Protein AF-A0A6M1Y0D4-F1 (afdb_monomer_lite)

Secondary structure (DSSP, 8-state):
--------------PPPEEEEEEEEPPPTT--SPPEEEEEEEETTEEEEEEEES-HHHHHHHHHHHHHHHHHHHHT-----------------

Foldseek 3Di:
DDDDPDDDDPDPQPFQKDWPDKAFDDDPPPDDPFTKIWTWIDRPVDIDIDMDTDDPVVVVVVVVVVSVVRRVCVVPPVPDPPPPPDDDDDDDD

Radius of gyration: 18.41 Å; chains: 1; bounding box: 56×41×38 Å

pLDDT: mean 70.94, std 17.55, range [34.5, 91.25]

Sequence (93 aa):
MTEKIEKAAAGRTDHPFKVSSITRAEAPEGAVSATWYRYEIAQGPNAIVGHREGSLQAVTQAVADIVIRLNERRLGKAGRVQLTPGPKKNRGS

Structure (mmCIF, N/CA/C/O backbone):
data_AF-A0A6M1Y0D4-F1
#
_entry.id   AF-A0A6M1Y0D4-F1
#
loop_
_atom_site.group_PDB
_atom_site.id
_atom_site.type_symbol
_atom_site.label_atom_id
_atom_site.label_alt_id
_atom_site.label_comp_id
_atom_site.label_asym_id
_atom_site.label_entity_id
_atom_site.label_seq_id
_atom_site.pdbx_PDB_ins_code
_atom_site.Cartn_x
_atom_site.Cartn_y
_atom_site.Cartn_z
_atom_site.occupancy
_atom_site.B_iso_or_equiv
_atom_site.auth_seq_id
_atom_site.auth_comp_id
_atom_site.auth_asym_id
_atom_site.auth_atom_id
_atom_site.pdbx_PDB_model_num
ATOM 1 N N . MET A 1 1 ? -14.871 -20.909 -12.866 1.00 40.91 1 MET A N 1
ATOM 2 C CA . MET A 1 1 ? -14.006 -21.185 -11.704 1.00 40.91 1 MET A CA 1
ATOM 3 C C . MET A 1 1 ? -12.950 -20.087 -11.630 1.00 40.91 1 MET A C 1
ATOM 5 O O . MET A 1 1 ? -11.831 -20.305 -12.058 1.00 40.91 1 MET A O 1
ATOM 9 N N . THR A 1 2 ? -13.332 -18.903 -11.150 1.00 34.50 2 THR A N 1
ATOM 10 C CA . THR A 1 2 ? -12.421 -17.923 -10.536 1.00 34.50 2 THR A CA 1
ATOM 11 C C . THR A 1 2 ? -13.285 -17.065 -9.626 1.00 34.50 2 THR A C 1
ATOM 13 O O . THR A 1 2 ? -14.405 -16.695 -9.981 1.00 34.50 2 THR A O 1
ATOM 16 N N . GLU A 1 3 ? -12.829 -16.942 -8.392 1.00 36.91 3 GLU A N 1
ATOM 17 C CA . GLU A 1 3 ? -13.660 -16.838 -7.206 1.00 36.91 3 GLU A CA 1
ATOM 18 C C . GLU A 1 3 ? -14.458 -15.546 -7.042 1.00 36.91 3 GLU A C 1
ATOM 20 O O . GLU A 1 3 ? -14.029 -14.433 -7.342 1.00 36.91 3 GLU A O 1
ATOM 25 N N . LYS A 1 4 ? -15.639 -15.769 -6.461 1.00 41.91 4 LYS A N 1
ATOM 26 C CA . LYS A 1 4 ? -16.482 -14.818 -5.752 1.00 41.91 4 LYS A CA 1
ATOM 27 C C . LYS A 1 4 ? -15.637 -13.883 -4.885 1.00 41.91 4 LYS A C 1
ATOM 29 O O . LYS A 1 4 ? -14.976 -14.338 -3.957 1.00 41.91 4 LYS A O 1
ATOM 34 N N . ILE A 1 5 ? -15.778 -12.580 -5.093 1.00 42.25 5 ILE A N 1
ATOM 35 C CA . ILE A 1 5 ? -15.491 -11.592 -4.049 1.00 42.25 5 ILE A CA 1
ATOM 36 C C . ILE A 1 5 ? -16.810 -10.897 -3.716 1.00 42.25 5 ILE A C 1
ATOM 38 O O . ILE A 1 5 ? -17.038 -9.727 -4.007 1.00 42.25 5 ILE A O 1
ATOM 42 N N . GLU A 1 6 ? -17.717 -11.668 -3.115 1.00 50.12 6 GLU A N 1
ATOM 43 C CA . GLU A 1 6 ? -18.724 -11.105 -2.226 1.00 50.12 6 GLU A CA 1
ATOM 44 C C . GLU A 1 6 ? -18.051 -10.852 -0.877 1.00 50.12 6 GLU A C 1
ATOM 46 O O . GLU A 1 6 ? -17.769 -11.791 -0.134 1.00 50.12 6 GLU A O 1
ATOM 51 N N . LYS A 1 7 ? -17.835 -9.584 -0.521 1.00 37.75 7 LYS A N 1
ATOM 52 C CA . LYS A 1 7 ? -18.027 -9.177 0.874 1.00 37.75 7 LYS A CA 1
ATOM 53 C C . LYS A 1 7 ? -18.314 -7.689 0.979 1.00 37.75 7 LYS A C 1
ATOM 55 O O . LYS A 1 7 ? -17.436 -6.855 1.169 1.00 37.75 7 LYS A O 1
ATOM 60 N N . ALA A 1 8 ? -19.604 -7.384 0.901 1.00 48.25 8 ALA A N 1
ATOM 61 C CA . ALA A 1 8 ? -20.159 -6.251 1.609 1.00 48.25 8 ALA A CA 1
ATOM 62 C C . ALA A 1 8 ? -20.019 -6.511 3.120 1.00 48.25 8 ALA A C 1
ATOM 64 O O . ALA A 1 8 ? -20.529 -7.505 3.637 1.00 48.25 8 ALA A O 1
ATOM 65 N N . ALA A 1 9 ? -19.337 -5.617 3.832 1.00 40.94 9 ALA A N 1
ATOM 66 C CA . ALA A 1 9 ? -19.470 -5.482 5.276 1.00 40.94 9 ALA A CA 1
ATOM 67 C C . ALA A 1 9 ? -19.344 -4.004 5.653 1.00 40.94 9 ALA A C 1
ATOM 69 O O . ALA A 1 9 ? -18.262 -3.451 5.853 1.00 40.94 9 ALA A O 1
ATOM 70 N N . ALA A 1 10 ? -20.510 -3.372 5.757 1.00 47.34 10 ALA A N 1
ATOM 71 C CA . ALA A 1 10 ? -20.702 -2.163 6.528 1.00 47.3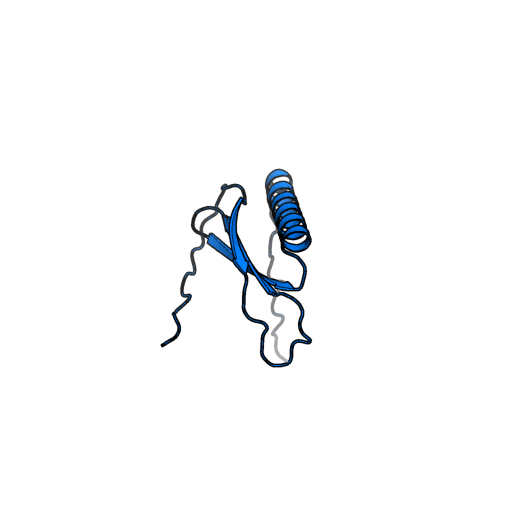4 10 ALA A CA 1
ATOM 72 C C . ALA A 1 10 ? -20.249 -2.420 7.976 1.00 47.34 10 ALA A C 1
ATOM 74 O O . ALA A 1 10 ? -20.887 -3.151 8.726 1.00 47.34 10 ALA A O 1
ATOM 75 N N . GLY A 1 11 ? -19.137 -1.812 8.367 1.00 40.66 11 GLY A N 1
ATOM 76 C CA . GLY A 1 11 ? -18.653 -1.799 9.738 1.00 40.66 11 GLY A CA 1
ATOM 77 C C . GLY A 1 11 ? -17.709 -0.624 9.881 1.00 40.66 11 GLY A C 1
ATOM 78 O O . GLY A 1 11 ? -16.749 -0.508 9.127 1.00 40.66 11 GLY A O 1
ATOM 79 N N . ARG A 1 12 ? -18.007 0.293 10.801 1.00 53.53 12 ARG A N 1
ATOM 80 C CA . ARG A 1 12 ? -17.119 1.404 11.160 1.00 53.53 12 ARG A CA 1
ATOM 81 C C . ARG A 1 12 ? -15.842 0.814 11.750 1.00 53.53 12 ARG A C 1
ATOM 83 O O . ARG A 1 12 ? -15.785 0.537 12.940 1.00 53.53 12 ARG A O 1
ATOM 90 N N . THR A 1 13 ? -14.852 0.543 10.914 1.00 54.78 13 THR A N 1
ATOM 91 C CA . THR A 1 13 ? -13.640 -0.142 11.349 1.00 54.78 13 THR A CA 1
ATOM 92 C C . THR A 1 13 ? -12.600 0.881 11.747 1.00 54.78 13 THR A C 1
ATOM 94 O O . THR A 1 13 ? -11.843 1.384 10.920 1.00 54.78 13 THR A O 1
ATOM 97 N N . ASP A 1 14 ? -12.556 1.162 13.047 1.00 65.69 14 ASP A N 1
ATOM 98 C CA . ASP A 1 14 ? -11.477 1.880 13.729 1.00 65.69 14 ASP A CA 1
ATOM 99 C C . ASP A 1 14 ? -10.174 1.049 13.763 1.00 65.69 14 ASP A C 1
ATOM 101 O O . ASP A 1 14 ? -9.446 0.981 14.745 1.00 65.69 14 ASP A O 1
ATOM 105 N N . HIS A 1 15 ? -9.864 0.348 12.679 1.00 77.50 15 HIS A N 1
ATOM 106 C CA . HIS A 1 15 ? -8.625 -0.399 12.557 1.00 77.50 15 HIS A CA 1
ATOM 107 C C . HIS A 1 15 ? -7.665 0.391 11.675 1.00 77.50 15 HIS A C 1
ATOM 109 O O . HIS A 1 15 ? -8.085 0.918 10.640 1.00 77.50 15 HIS A O 1
ATOM 115 N N . PRO A 1 16 ? -6.385 0.507 12.071 1.00 81.50 16 PRO A N 1
ATOM 116 C CA . PRO A 1 16 ? -5.394 1.136 11.218 1.00 81.50 16 PRO A CA 1
ATOM 117 C C . PRO A 1 16 ? -5.221 0.303 9.956 1.00 81.50 16 PRO A C 1
ATOM 119 O O . PRO A 1 16 ? -5.253 -0.928 10.002 1.00 81.50 16 PRO A O 1
ATOM 122 N N . PHE A 1 17 ? -5.030 0.995 8.840 1.00 85.31 17 PHE A N 1
ATOM 123 C CA . PHE A 1 17 ? -4.653 0.372 7.586 1.00 85.31 17 PHE A CA 1
ATOM 124 C C . PHE A 1 17 ? -3.262 -0.230 7.745 1.00 85.31 17 PHE A C 1
ATOM 126 O O . PHE A 1 17 ? -2.362 0.411 8.298 1.00 85.31 17 PHE A O 1
ATOM 133 N N . LYS A 1 18 ? -3.095 -1.462 7.272 1.00 88.38 18 LYS A N 1
ATOM 134 C CA . LYS A 1 18 ? -1.822 -2.181 7.277 1.00 88.38 18 LYS A CA 1
ATOM 135 C C . LYS A 1 18 ? -1.649 -2.908 5.957 1.00 88.38 18 LYS A C 1
ATOM 137 O O . LYS A 1 18 ? -2.616 -3.415 5.396 1.00 88.38 18 LYS A O 1
ATOM 142 N N . VAL A 1 19 ? -0.413 -2.984 5.479 1.00 89.12 19 VAL A N 1
ATOM 143 C CA . VAL A 1 19 ? -0.086 -3.846 4.342 1.00 89.12 19 VAL A CA 1
ATOM 144 C C . VAL A 1 19 ? -0.223 -5.294 4.801 1.00 89.12 19 VAL A C 1
ATOM 146 O O . VAL A 1 19 ? 0.422 -5.693 5.766 1.00 89.12 19 VAL A O 1
ATOM 149 N N . SER A 1 20 ? -1.104 -6.037 4.139 1.00 88.69 20 SER A N 1
ATOM 150 C CA . SER A 1 20 ? -1.344 -7.462 4.371 1.00 88.69 20 SER A CA 1
ATOM 151 C C . SER A 1 20 ? -0.338 -8.286 3.572 1.00 88.69 20 SER A C 1
ATOM 153 O O . SER A 1 20 ? 0.424 -9.069 4.131 1.00 88.69 20 SER A O 1
ATOM 155 N N . SER A 1 21 ? -0.285 -8.053 2.257 1.00 87.06 21 SER A N 1
ATOM 156 C CA . SER A 1 21 ? 0.610 -8.776 1.357 1.00 87.06 21 SER A CA 1
ATOM 157 C C . SER A 1 21 ? 0.931 -7.963 0.106 1.00 87.06 21 SER A C 1
ATOM 159 O O . SER A 1 21 ? 0.108 -7.178 -0.369 1.00 87.06 21 SER A O 1
ATOM 161 N N . ILE A 1 22 ? 2.131 -8.160 -0.439 1.00 88.00 22 ILE A N 1
ATOM 162 C CA . ILE A 1 22 ? 2.540 -7.661 -1.755 1.00 88.00 22 ILE A CA 1
ATOM 163 C C . ILE A 1 22 ? 3.099 -8.856 -2.516 1.00 88.00 22 ILE A C 1
ATOM 165 O O . ILE A 1 22 ? 4.107 -9.434 -2.123 1.00 88.00 22 ILE A O 1
ATOM 169 N N . THR A 1 23 ? 2.430 -9.241 -3.597 1.00 86.69 23 THR A N 1
ATOM 170 C CA . THR A 1 23 ? 2.796 -10.401 -4.413 1.00 86.69 23 THR A CA 1
ATOM 171 C C . THR A 1 23 ? 3.061 -9.955 -5.842 1.00 86.69 23 THR A C 1
ATOM 173 O O . THR A 1 23 ? 2.374 -9.078 -6.368 1.00 86.69 23 THR A O 1
ATOM 176 N N . ARG A 1 24 ? 4.069 -10.548 -6.485 1.00 84.12 24 ARG A N 1
ATOM 177 C CA . ARG A 1 24 ? 4.308 -10.332 -7.913 1.00 84.12 24 ARG A CA 1
ATOM 178 C C . ARG A 1 24 ? 3.134 -10.913 -8.700 1.00 84.12 24 ARG A C 1
ATOM 180 O O . ARG A 1 24 ? 2.760 -12.060 -8.483 1.00 84.12 24 ARG A O 1
ATOM 187 N N . ALA A 1 25 ? 2.559 -10.110 -9.579 1.00 81.81 25 ALA A N 1
ATOM 188 C CA . ALA A 1 25 ? 1.483 -10.510 -10.466 1.00 81.81 25 ALA A CA 1
ATOM 189 C C . ALA A 1 25 ? 2.016 -10.642 -11.894 1.00 81.81 25 ALA A C 1
ATOM 191 O O . ALA A 1 25 ? 2.993 -9.987 -12.273 1.00 81.81 25 ALA A O 1
ATOM 192 N N . GLU A 1 26 ? 1.368 -11.497 -12.678 1.00 71.94 26 GLU A N 1
ATOM 193 C CA . GLU A 1 26 ? 1.588 -11.523 -14.117 1.00 71.94 26 GLU A CA 1
ATOM 194 C C . GLU A 1 26 ? 1.096 -10.227 -14.753 1.00 71.94 26 GLU A C 1
ATOM 196 O O . GLU A 1 26 ? 0.171 -9.569 -14.265 1.00 71.94 26 GLU A O 1
ATOM 201 N N . ALA A 1 27 ? 1.771 -9.844 -15.830 1.00 68.88 2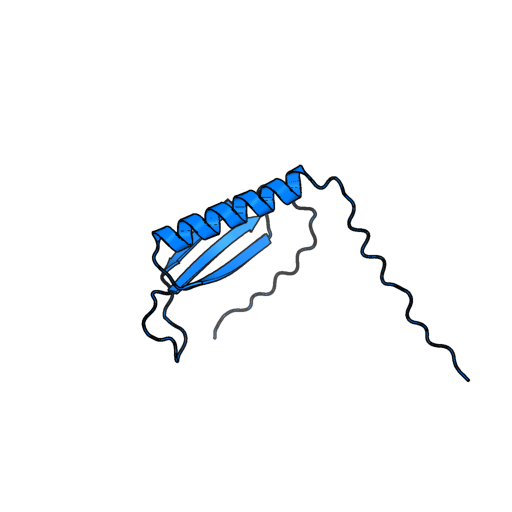7 A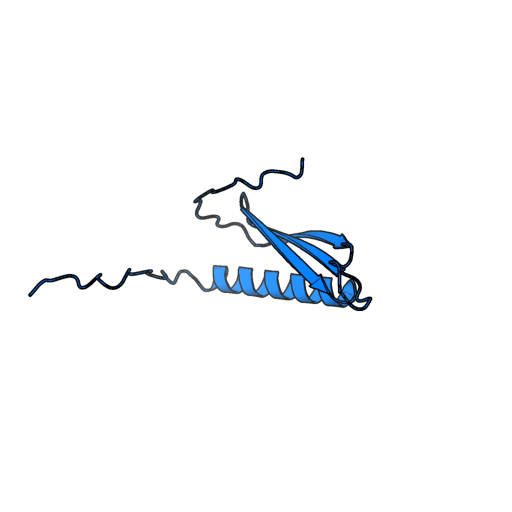LA A N 1
ATOM 202 C CA . ALA A 1 27 ? 1.389 -8.676 -16.588 1.00 68.88 27 ALA A CA 1
ATOM 203 C C . ALA A 1 27 ? 0.057 -8.967 -17.302 1.00 68.88 27 ALA A C 1
ATOM 205 O O . ALA A 1 27 ? -0.057 -10.017 -17.936 1.00 68.88 27 ALA A O 1
ATOM 206 N N . PRO A 1 28 ? -0.957 -8.087 -17.203 1.00 68.25 28 PRO A N 1
ATOM 207 C CA . PRO A 1 28 ? -2.170 -8.241 -17.990 1.00 68.25 28 PRO A CA 1
ATOM 208 C C . PRO A 1 28 ? -1.828 -8.225 -19.486 1.00 68.25 28 PRO A C 1
ATOM 210 O O . PRO A 1 28 ? -0.873 -7.569 -19.915 1.00 68.25 28 PRO A O 1
ATOM 213 N N . GLU A 1 29 ? -2.601 -8.968 -20.272 1.00 62.31 29 GLU A N 1
ATOM 214 C CA . GLU A 1 29 ? -2.363 -9.154 -21.703 1.00 62.31 29 GLU A CA 1
ATOM 215 C C . GLU A 1 29 ? -2.298 -7.790 -22.421 1.00 62.31 29 GLU A C 1
ATOM 217 O O . GLU A 1 29 ? -3.212 -6.972 -22.314 1.00 62.31 29 GLU A O 1
ATOM 222 N N . GLY A 1 30 ? -1.172 -7.510 -23.090 1.00 67.06 30 GLY A N 1
ATOM 223 C CA . GLY A 1 30 ? -0.889 -6.217 -23.733 1.00 67.06 30 GLY A CA 1
ATOM 224 C C . GLY A 1 30 ? 0.035 -5.272 -22.952 1.00 67.06 30 GLY A C 1
ATOM 225 O O . GLY A 1 30 ? 0.390 -4.211 -23.465 1.00 67.06 30 GLY A O 1
ATOM 226 N N . ALA A 1 31 ? 0.473 -5.633 -21.743 1.00 63.47 31 ALA A N 1
ATOM 227 C CA . ALA A 1 31 ? 1.434 -4.830 -20.992 1.00 63.47 31 ALA A CA 1
ATOM 228 C C . ALA A 1 31 ? 2.879 -5.044 -21.482 1.00 63.47 31 ALA A C 1
ATOM 230 O O . ALA A 1 31 ? 3.391 -6.162 -21.560 1.00 63.47 31 ALA A O 1
ATOM 231 N N . VAL A 1 32 ? 3.560 -3.933 -21.767 1.00 61.62 32 VAL A N 1
ATOM 232 C CA . VAL A 1 32 ? 4.938 -3.884 -22.268 1.00 61.62 32 VAL A CA 1
ATOM 233 C C . VAL A 1 32 ? 5.912 -4.156 -21.114 1.00 61.62 32 VAL A C 1
ATOM 235 O O . VAL A 1 32 ? 6.504 -3.249 -20.548 1.00 61.62 32 VAL A O 1
ATOM 238 N N . SER A 1 33 ? 6.044 -5.422 -20.718 1.00 59.28 33 SER A N 1
ATOM 239 C CA . SER A 1 33 ? 7.153 -5.962 -19.912 1.00 59.28 33 SER A CA 1
ATOM 240 C C . SER A 1 33 ? 7.445 -5.320 -18.538 1.00 59.28 33 SER A C 1
ATOM 242 O O . SER A 1 33 ? 8.487 -5.608 -17.940 1.00 59.28 33 SER A O 1
ATOM 244 N N . ALA A 1 34 ? 6.562 -4.482 -17.992 1.00 67.06 34 ALA A N 1
ATOM 245 C CA . ALA A 1 34 ? 6.719 -3.978 -16.633 1.00 67.06 34 ALA A CA 1
ATOM 246 C C . ALA A 1 34 ? 6.408 -5.097 -15.629 1.00 67.06 34 ALA A C 1
ATOM 248 O O . ALA A 1 34 ? 5.498 -5.897 -15.836 1.00 67.06 34 ALA A O 1
ATOM 249 N N . THR A 1 35 ? 7.166 -5.186 -14.533 1.00 80.00 35 THR A N 1
ATOM 250 C CA . THR A 1 35 ? 6.830 -6.149 -13.480 1.00 80.00 35 THR A CA 1
ATOM 251 C C . THR A 1 35 ? 5.599 -5.649 -12.737 1.00 80.00 35 THR A C 1
ATOM 253 O O . THR A 1 35 ? 5.589 -4.536 -12.213 1.00 80.00 35 THR A O 1
ATOM 256 N N . TRP A 1 36 ? 4.551 -6.464 -12.701 1.00 86.19 36 TRP A N 1
ATOM 257 C CA . TRP A 1 36 ? 3.331 -6.135 -11.983 1.00 86.19 36 TRP A CA 1
ATOM 258 C C . TRP A 1 36 ? 3.396 -6.679 -10.569 1.00 86.19 36 TRP A C 1
ATOM 260 O O . TRP A 1 36 ? 3.919 -7.762 -10.304 1.00 86.19 36 TRP A O 1
ATOM 270 N N . TYR A 1 37 ? 2.841 -5.912 -9.645 1.00 87.69 37 TYR A N 1
ATOM 271 C CA . TYR A 1 37 ? 2.678 -6.319 -8.266 1.00 87.69 37 TYR A CA 1
ATOM 272 C C . TYR A 1 37 ? 1.248 -6.040 -7.836 1.00 87.69 37 TYR A C 1
ATOM 274 O O . TYR A 1 37 ? 0.711 -4.944 -8.017 1.00 87.69 37 TYR A O 1
ATOM 282 N N . ARG A 1 38 ? 0.636 -7.056 -7.245 1.00 88.50 38 ARG A N 1
ATOM 283 C CA . ARG A 1 38 ? -0.633 -6.950 -6.548 1.00 88.50 38 ARG A CA 1
ATOM 284 C C . ARG A 1 38 ? -0.344 -6.710 -5.076 1.00 88.50 38 ARG A C 1
ATOM 286 O O . ARG A 1 38 ? 0.452 -7.427 -4.475 1.00 88.50 38 ARG A O 1
ATOM 293 N N . TY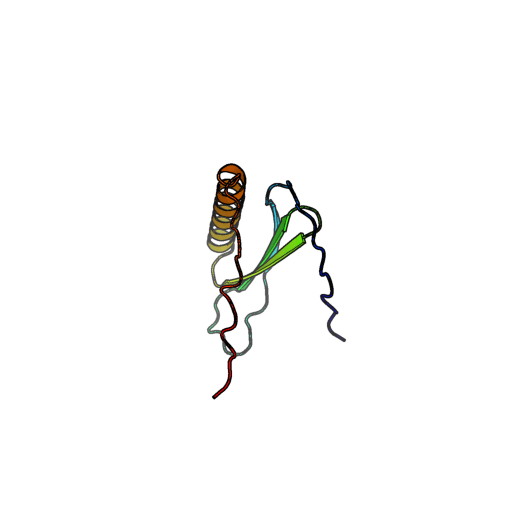R A 1 39 ? -0.997 -5.718 -4.496 1.00 90.31 39 TYR A N 1
ATOM 294 C CA . TYR A 1 39 ? -0.903 -5.424 -3.075 1.00 90.31 39 TYR A CA 1
ATOM 295 C C . TYR A 1 39 ? -2.274 -5.487 -2.417 1.00 90.31 39 TYR A C 1
ATOM 297 O O . TYR A 1 39 ? -3.300 -5.183 -3.028 1.00 90.31 39 TYR A O 1
ATOM 305 N N . GLU A 1 40 ? -2.267 -5.873 -1.150 1.00 89.94 40 GLU A N 1
ATOM 306 C CA . GLU A 1 40 ? -3.441 -5.947 -0.300 1.00 89.94 40 GLU A CA 1
ATOM 307 C C . GLU A 1 40 ? -3.203 -5.130 0.967 1.00 89.94 40 GLU A C 1
ATOM 309 O O . GLU A 1 40 ? -2.216 -5.321 1.680 1.00 89.94 40 GLU A O 1
ATOM 314 N N . ILE A 1 41 ? -4.116 -4.205 1.243 1.00 89.25 41 ILE A N 1
ATOM 315 C CA . ILE A 1 41 ? -4.130 -3.382 2.447 1.00 89.25 41 ILE A CA 1
ATOM 316 C C . ILE A 1 41 ? -5.335 -3.810 3.274 1.00 89.25 41 ILE A C 1
ATOM 318 O O . ILE A 1 41 ? -6.477 -3.598 2.871 1.00 89.25 41 ILE A O 1
ATOM 322 N N . ALA A 1 42 ? -5.089 -4.386 4.444 1.00 88.12 42 ALA A N 1
ATOM 323 C CA . ALA A 1 42 ? -6.137 -4.780 5.370 1.00 88.12 42 ALA A CA 1
ATOM 324 C C . ALA A 1 42 ? -6.523 -3.615 6.294 1.00 88.12 42 ALA A C 1
ATOM 326 O O . ALA A 1 42 ? -5.676 -2.860 6.779 1.00 88.12 42 ALA A O 1
ATOM 327 N N . GLN A 1 43 ? -7.820 -3.506 6.568 1.00 83.31 43 GLN A N 1
ATOM 328 C CA . GLN A 1 43 ? -8.433 -2.597 7.529 1.00 83.31 43 GLN A CA 1
ATOM 329 C C . GLN A 1 43 ? -9.512 -3.364 8.309 1.00 83.31 43 GLN A C 1
ATOM 331 O O . GLN A 1 43 ? -10.706 -3.306 8.004 1.00 83.31 43 GLN A O 1
ATOM 336 N N . GLY A 1 44 ? -9.088 -4.103 9.335 1.00 81.88 44 GLY A N 1
ATOM 337 C CA . GLY A 1 44 ? -9.980 -4.977 10.098 1.00 81.88 44 GLY A CA 1
ATOM 338 C C . GLY A 1 44 ? -10.617 -6.050 9.194 1.00 81.88 44 GLY A C 1
ATOM 339 O O . GLY A 1 44 ? -9.874 -6.822 8.598 1.00 81.88 44 GLY A O 1
ATOM 340 N N . PRO A 1 45 ? -11.956 -6.115 9.065 1.00 79.94 45 PRO A N 1
ATOM 341 C CA . PRO A 1 45 ? -12.666 -7.062 8.204 1.00 79.94 45 PRO A CA 1
ATOM 342 C C . PRO A 1 45 ? -12.664 -6.682 6.715 1.00 79.94 45 PRO A C 1
ATOM 344 O O . PRO A 1 45 ? -13.131 -7.474 5.899 1.00 79.94 45 PRO A O 1
ATOM 347 N N . ASN A 1 46 ? -12.203 -5.477 6.364 1.00 80.12 46 ASN A N 1
ATOM 348 C CA . ASN A 1 46 ? -12.152 -4.998 4.987 1.00 80.12 46 ASN A CA 1
ATOM 349 C C . ASN A 1 46 ? -10.728 -5.106 4.440 1.00 80.12 46 ASN A C 1
ATOM 351 O O . ASN A 1 46 ? -9.762 -4.877 5.166 1.00 80.12 46 ASN A O 1
ATOM 355 N N . ALA A 1 47 ? -10.599 -5.398 3.148 1.00 82.56 47 ALA A N 1
ATOM 356 C CA . ALA A 1 47 ? -9.322 -5.418 2.449 1.00 82.56 47 ALA A CA 1
ATOM 357 C C . ALA A 1 47 ? -9.424 -4.615 1.148 1.00 82.56 47 ALA A C 1
ATOM 359 O O . ALA A 1 47 ? -10.388 -4.744 0.395 1.00 82.56 47 ALA A O 1
ATOM 360 N N . ILE A 1 48 ? -8.427 -3.772 0.897 1.00 85.94 48 ILE A N 1
ATOM 361 C CA . ILE A 1 48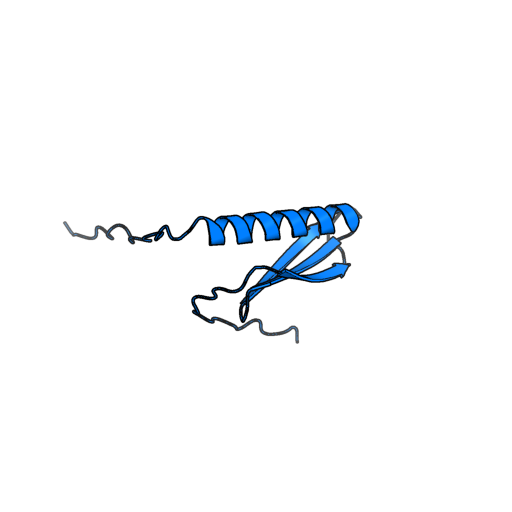 ? -8.262 -3.020 -0.343 1.00 85.94 48 ILE A CA 1
ATOM 362 C C . ILE A 1 48 ? -7.213 -3.748 -1.170 1.00 85.94 48 ILE A C 1
ATOM 364 O O . ILE A 1 48 ? -6.063 -3.864 -0.751 1.00 85.94 48 ILE A O 1
ATOM 368 N N . VAL A 1 49 ? -7.605 -4.206 -2.353 1.00 87.94 49 VAL A N 1
ATOM 369 C CA . VAL A 1 49 ? -6.710 -4.870 -3.300 1.00 87.94 49 VAL A CA 1
ATOM 370 C C . VAL A 1 49 ? -6.423 -3.924 -4.458 1.00 87.94 49 VAL A C 1
ATOM 372 O O . VAL A 1 49 ? -7.346 -3.370 -5.052 1.00 87.94 49 VAL A O 1
ATOM 375 N N . GLY A 1 50 ? -5.146 -3.754 -4.791 1.00 84.50 50 GLY A N 1
ATOM 376 C CA . GLY A 1 50 ? -4.704 -2.941 -5.918 1.00 84.50 50 GLY A CA 1
ATOM 377 C C . GLY A 1 50 ? -3.610 -3.627 -6.727 1.00 84.50 50 GLY A C 1
ATOM 378 O O . GLY A 1 50 ? -2.918 -4.518 -6.239 1.00 84.50 50 GLY A O 1
ATOM 379 N N . HIS A 1 51 ? -3.455 -3.196 -7.974 1.00 85.44 51 HIS A N 1
ATOM 380 C CA . HIS A 1 51 ? -2.399 -3.652 -8.874 1.00 85.44 51 HIS A CA 1
ATOM 381 C C . HIS A 1 51 ? -1.581 -2.444 -9.307 1.00 85.44 51 HIS A C 1
ATOM 383 O O . HIS A 1 51 ? -2.138 -1.372 -9.553 1.00 85.44 51 HIS A O 1
ATOM 389 N N . ARG A 1 52 ? -0.260 -2.596 -9.357 1.00 84.06 52 ARG A N 1
ATOM 390 C CA . ARG A 1 52 ? 0.646 -1.535 -9.786 1.00 84.06 52 ARG A CA 1
ATOM 391 C C . ARG A 1 52 ? 1.846 -2.120 -10.508 1.00 84.06 52 ARG A C 1
ATOM 393 O O . ARG A 1 52 ? 2.451 -3.081 -10.037 1.00 84.06 52 ARG A O 1
ATOM 400 N N . GLU A 1 53 ? 2.189 -1.508 -11.629 1.00 86.38 53 GLU A N 1
ATOM 401 C CA . GLU A 1 53 ? 3.427 -1.787 -12.342 1.00 86.38 53 GLU A CA 1
ATOM 402 C C . GLU A 1 53 ? 4.617 -1.061 -11.698 1.00 86.38 53 GLU A C 1
ATOM 404 O O . GLU A 1 53 ? 4.485 0.042 -11.155 1.00 86.38 53 GLU A O 1
ATOM 409 N N . GLY A 1 54 ? 5.788 -1.689 -11.746 1.00 84.44 54 GLY A N 1
ATOM 410 C CA . GLY A 1 54 ? 7.046 -1.104 -11.295 1.00 84.44 54 GLY A CA 1
ATOM 411 C C . GLY A 1 54 ? 7.960 -2.128 -10.635 1.00 84.44 54 GLY A C 1
ATOM 412 O O . GLY A 1 54 ? 7.762 -3.332 -10.737 1.00 84.44 54 GLY A O 1
ATOM 413 N N . SER A 1 55 ? 8.978 -1.646 -9.932 1.00 85.56 55 SER A N 1
ATOM 414 C CA . SER A 1 55 ? 9.871 -2.494 -9.134 1.00 85.56 55 SER A CA 1
ATOM 415 C C . SER A 1 55 ? 9.269 -2.774 -7.755 1.00 85.56 55 SER A C 1
ATOM 417 O O . SER A 1 55 ? 8.581 -1.913 -7.205 1.00 85.56 55 SER A O 1
ATOM 419 N N . LEU A 1 56 ? 9.597 -3.916 -7.135 1.00 84.25 56 LEU A N 1
ATOM 420 C CA . LEU A 1 56 ? 9.123 -4.267 -5.783 1.00 84.25 56 LEU A CA 1
ATOM 421 C C . LEU A 1 56 ? 9.338 -3.134 -4.767 1.00 84.25 56 LEU A C 1
ATOM 423 O O . LEU A 1 56 ? 8.456 -2.862 -3.958 1.00 84.25 56 LEU A O 1
ATOM 427 N N . GLN A 1 57 ? 10.485 -2.450 -4.829 1.00 86.94 57 GLN A N 1
ATOM 428 C CA . GLN A 1 57 ? 10.807 -1.334 -3.938 1.00 86.94 57 GLN A CA 1
ATOM 429 C C . GLN A 1 57 ? 9.879 -0.132 -4.168 1.00 86.94 57 GLN A C 1
ATOM 431 O O . GLN A 1 57 ? 9.305 0.390 -3.215 1.00 86.94 57 GLN A O 1
ATOM 436 N N . ALA A 1 58 ? 9.666 0.254 -5.430 1.00 87.81 58 ALA A N 1
ATOM 437 C CA . ALA A 1 58 ? 8.775 1.354 -5.792 1.00 87.81 58 ALA A CA 1
ATOM 438 C C . ALA A 1 58 ? 7.321 1.053 -5.402 1.00 87.81 58 ALA A C 1
ATOM 440 O O . ALA A 1 58 ? 6.625 1.920 -4.874 1.00 87.81 58 ALA A O 1
ATOM 441 N N . VAL A 1 59 ? 6.871 -0.189 -5.611 1.00 87.69 59 VAL A N 1
ATOM 442 C CA . VAL A 1 59 ? 5.527 -0.621 -5.214 1.00 87.69 59 VAL A CA 1
ATOM 443 C C . VAL A 1 59 ? 5.398 -0.644 -3.697 1.00 87.69 59 VAL A C 1
ATOM 445 O O . VAL A 1 59 ? 4.453 -0.067 -3.174 1.00 87.69 59 VAL A O 1
ATOM 448 N N . THR A 1 60 ? 6.357 -1.224 -2.977 1.00 89.50 60 THR A N 1
ATOM 449 C CA . THR A 1 60 ? 6.351 -1.243 -1.505 1.00 89.50 60 THR A CA 1
ATOM 450 C C . THR A 1 60 ? 6.281 0.168 -0.931 1.00 89.50 60 THR A C 1
ATOM 452 O O . THR A 1 60 ? 5.457 0.435 -0.059 1.00 89.50 60 THR A O 1
ATOM 455 N N . GLN A 1 61 ? 7.083 1.094 -1.457 1.00 91.25 61 GLN A N 1
ATOM 456 C CA . GLN A 1 61 ? 7.099 2.476 -0.988 1.00 91.25 61 GLN A CA 1
ATOM 457 C C . GLN A 1 61 ? 5.797 3.212 -1.310 1.00 91.25 61 GLN A C 1
ATOM 459 O O . GLN A 1 61 ? 5.253 3.908 -0.455 1.00 91.25 61 GLN A O 1
ATOM 464 N N . ALA A 1 62 ? 5.244 3.004 -2.505 1.00 88.19 62 ALA A N 1
ATOM 465 C CA . ALA A 1 62 ? 3.948 3.556 -2.866 1.00 88.19 62 ALA A CA 1
ATOM 466 C C . ALA A 1 62 ? 2.811 3.016 -1.986 1.00 88.19 62 ALA A C 1
ATOM 468 O O . ALA A 1 62 ? 1.935 3.774 -1.580 1.00 88.19 62 ALA A O 1
ATOM 469 N N . VAL A 1 63 ? 2.812 1.716 -1.688 1.00 88.44 63 VAL A N 1
ATOM 470 C CA . VAL A 1 63 ? 1.805 1.077 -0.832 1.00 88.44 63 VAL A CA 1
ATOM 471 C C . VAL A 1 63 ? 1.938 1.567 0.611 1.00 88.44 63 VAL A C 1
ATOM 473 O O . VAL A 1 63 ? 0.925 1.864 1.242 1.00 88.44 63 VAL A O 1
ATOM 476 N N . ALA A 1 64 ? 3.163 1.727 1.117 1.00 90.19 64 ALA A N 1
ATOM 477 C CA . ALA A 1 64 ? 3.413 2.311 2.432 1.00 90.19 64 ALA A CA 1
ATOM 478 C C . ALA A 1 64 ? 2.874 3.748 2.526 1.00 90.19 64 ALA A C 1
ATOM 480 O O . ALA A 1 64 ? 2.157 4.071 3.470 1.00 90.19 64 ALA A O 1
ATOM 481 N N . ASP A 1 65 ? 3.135 4.582 1.519 1.00 90.81 65 ASP A N 1
ATOM 482 C CA . ASP A 1 65 ? 2.615 5.950 1.441 1.00 90.81 65 ASP A CA 1
ATOM 483 C C . ASP A 1 65 ? 1.076 5.993 1.371 1.00 90.81 65 ASP A C 1
ATOM 485 O O . ASP A 1 65 ? 0.434 6.799 2.047 1.00 90.81 65 ASP A O 1
ATOM 489 N N . ILE A 1 66 ? 0.453 5.074 0.622 1.00 87.62 66 ILE A N 1
ATOM 490 C CA . ILE A 1 66 ? -1.009 4.919 0.606 1.00 87.62 66 ILE A CA 1
ATOM 491 C C . ILE A 1 66 ? -1.525 4.591 2.012 1.00 87.62 66 ILE A C 1
ATOM 493 O O . ILE A 1 66 ? -2.476 5.221 2.471 1.00 87.62 66 ILE A O 1
ATOM 497 N N . VAL A 1 67 ? -0.902 3.639 2.712 1.00 88.00 67 VAL A N 1
ATOM 498 C CA . VAL A 1 67 ? -1.283 3.263 4.082 1.00 88.00 67 VAL A CA 1
ATOM 499 C C . VAL A 1 67 ? -1.134 4.434 5.051 1.00 88.00 67 VAL A C 1
ATOM 501 O O . VAL A 1 67 ? -2.033 4.656 5.863 1.00 88.00 67 VAL A O 1
ATOM 504 N N . ILE A 1 68 ? -0.047 5.204 4.952 1.00 88.00 68 ILE A N 1
ATOM 505 C CA . ILE A 1 68 ? 0.166 6.415 5.755 1.00 88.00 68 ILE A CA 1
ATOM 506 C C . ILE A 1 68 ? -0.974 7.399 5.499 1.00 88.00 68 ILE A C 1
ATOM 508 O O . ILE A 1 68 ? -1.702 7.723 6.433 1.00 88.00 68 ILE A O 1
ATOM 512 N N . ARG A 1 69 ? -1.239 7.762 4.238 1.00 85.12 69 ARG A N 1
ATOM 513 C CA . ARG A 1 69 ? -2.311 8.708 3.887 1.00 85.12 69 ARG A CA 1
ATOM 514 C C . ARG A 1 69 ? -3.701 8.224 4.295 1.00 85.12 69 ARG A C 1
ATOM 516 O O . ARG A 1 69 ? -4.551 9.029 4.678 1.00 85.12 69 ARG A O 1
ATOM 523 N N . LEU A 1 70 ? -3.969 6.919 4.215 1.00 83.06 70 LEU A N 1
ATOM 524 C CA . LEU A 1 70 ? -5.226 6.326 4.681 1.00 83.06 70 LEU A CA 1
ATOM 525 C C . LEU A 1 70 ? -5.367 6.432 6.206 1.00 83.06 70 LEU A C 1
ATOM 527 O O . LEU A 1 70 ? -6.437 6.796 6.700 1.00 83.06 70 LEU A O 1
ATOM 531 N N . ASN A 1 71 ? -4.290 6.173 6.949 1.00 84.75 71 ASN A N 1
ATOM 532 C CA . ASN A 1 71 ? -4.263 6.325 8.402 1.00 84.75 71 ASN A CA 1
ATOM 533 C C . ASN A 1 71 ? -4.326 7.796 8.842 1.00 84.75 71 ASN A C 1
ATOM 535 O O . ASN A 1 71 ? -5.074 8.104 9.764 1.00 84.75 71 ASN A O 1
ATOM 539 N N . GLU A 1 72 ? -3.637 8.716 8.166 1.00 83.44 72 GLU A N 1
ATOM 540 C CA . GLU A 1 72 ? -3.724 10.163 8.412 1.00 83.44 72 GLU A CA 1
ATOM 541 C C . GLU A 1 72 ? -5.143 10.683 8.181 1.00 83.44 72 GLU A C 1
ATOM 543 O O . GLU A 1 72 ? -5.690 11.405 9.013 1.00 83.44 72 GLU A O 1
ATOM 548 N N . ARG A 1 73 ? -5.797 10.257 7.089 1.00 75.81 73 ARG A N 1
ATOM 549 C CA . ARG A 1 73 ? -7.213 10.568 6.843 1.00 75.81 73 ARG A CA 1
ATOM 550 C C . ARG A 1 73 ? -8.117 10.037 7.948 1.00 75.81 73 ARG A C 1
ATOM 552 O O . ARG A 1 73 ? -9.130 10.672 8.212 1.00 75.81 73 ARG A O 1
ATOM 559 N N . ARG A 1 74 ? -7.793 8.896 8.564 1.00 71.56 74 ARG A N 1
ATOM 560 C CA . ARG A 1 74 ? -8.534 8.363 9.717 1.00 71.56 74 ARG A CA 1
ATOM 561 C C . ARG A 1 74 ? -8.283 9.205 10.972 1.00 71.56 74 ARG A C 1
ATOM 563 O O . ARG A 1 74 ? -9.250 9.624 11.596 1.00 71.56 74 ARG A O 1
ATOM 570 N N . LEU A 1 75 ? -7.023 9.494 11.300 1.00 68.12 75 LEU A N 1
ATOM 571 C CA . LEU A 1 75 ? -6.625 10.320 12.451 1.00 68.12 75 LEU A CA 1
ATOM 572 C C . LEU A 1 75 ? -7.205 11.742 12.375 1.00 68.12 75 LEU A C 1
ATOM 574 O O . LEU A 1 75 ? -7.645 12.281 13.384 1.00 68.12 75 LEU A O 1
ATOM 578 N N . GLY A 1 76 ? -7.267 12.324 11.175 1.00 62.72 76 GLY A N 1
ATOM 579 C CA . GLY A 1 76 ? -7.823 13.656 10.930 1.00 62.72 76 GLY A CA 1
ATOM 580 C C . GLY A 1 76 ? -9.344 13.709 10.731 1.00 62.72 76 GLY A C 1
ATOM 581 O O . GLY A 1 76 ? -9.896 14.804 10.635 1.00 62.72 76 GLY A O 1
ATOM 582 N N . LYS A 1 77 ? -10.056 12.571 10.654 1.00 55.75 77 LYS A N 1
ATOM 583 C CA . LYS A 1 77 ? -11.513 12.536 10.419 1.00 55.75 77 LYS A CA 1
ATOM 584 C C . LYS A 1 77 ? -12.300 11.990 11.611 1.00 55.75 77 LYS A C 1
ATOM 586 O O . LYS A 1 77 ? -12.941 10.949 1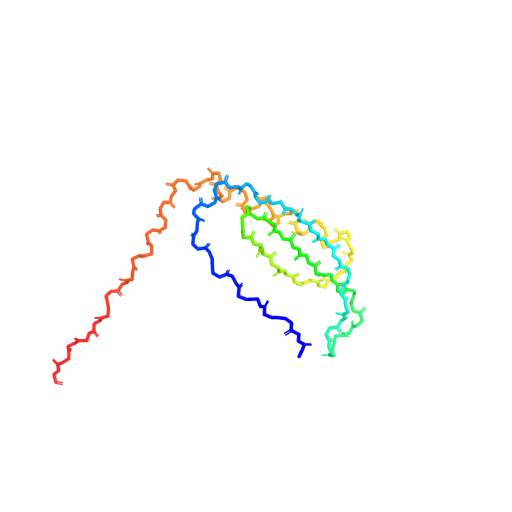1.535 1.00 55.75 77 LYS A O 1
ATOM 591 N N . ALA A 1 78 ? -12.435 12.852 12.615 1.00 50.19 78 ALA A N 1
ATOM 592 C CA . ALA A 1 78 ? -13.731 13.121 13.249 1.00 50.19 78 ALA A CA 1
ATOM 593 C C . ALA A 1 78 ? -14.619 14.057 12.381 1.00 50.19 78 ALA A C 1
ATOM 595 O O . ALA A 1 78 ? -15.594 14.635 12.850 1.00 50.19 78 ALA A O 1
ATOM 596 N N . GLY A 1 79 ? -14.291 14.241 11.098 1.00 50.16 79 GLY A N 1
ATOM 597 C CA . GLY A 1 79 ? -15.054 15.037 10.145 1.00 50.16 79 GLY A CA 1
ATOM 598 C C . GLY A 1 79 ? -16.047 14.167 9.387 1.00 50.16 79 GLY A C 1
ATOM 599 O O . GLY A 1 79 ? -15.711 13.586 8.355 1.00 50.16 79 GLY A O 1
ATOM 600 N N . ARG A 1 80 ? -17.268 14.086 9.914 1.00 49.12 80 ARG A N 1
ATOM 601 C CA . ARG A 1 80 ? -18.494 13.643 9.237 1.00 49.12 80 ARG A CA 1
ATOM 602 C C . ARG A 1 80 ? -18.502 14.119 7.776 1.00 49.12 80 ARG A C 1
ATOM 604 O O . ARG A 1 80 ? -18.868 15.256 7.500 1.00 49.12 80 ARG A O 1
ATOM 611 N N . VAL A 1 81 ? -18.157 13.249 6.822 1.00 53.16 81 VAL A N 1
ATOM 612 C CA . VAL A 1 81 ? -18.613 13.433 5.438 1.00 53.16 81 VAL A CA 1
ATOM 613 C C . VAL A 1 81 ? -20.091 13.088 5.437 1.00 53.16 81 VAL A C 1
ATOM 615 O O . VAL A 1 81 ? -20.493 11.939 5.281 1.00 53.16 81 VAL A O 1
ATOM 618 N N . GLN A 1 82 ? -20.910 14.100 5.707 1.00 52.00 82 GLN A N 1
ATOM 619 C CA . GLN A 1 82 ? -22.324 14.037 5.411 1.00 52.00 82 GLN A CA 1
ATOM 620 C C . GLN A 1 82 ? -22.445 13.928 3.890 1.00 52.00 82 GLN A C 1
ATOM 622 O O . GLN A 1 82 ? -22.454 14.932 3.182 1.00 52.00 82 GLN A O 1
ATOM 627 N N . LEU A 1 83 ? -22.502 12.696 3.382 1.00 55.03 83 LEU A N 1
ATOM 628 C CA . LEU A 1 83 ? -23.047 12.423 2.061 1.00 55.03 83 LEU A CA 1
ATOM 629 C C . LEU A 1 83 ? -24.535 12.764 2.150 1.00 55.03 83 LEU A C 1
ATOM 631 O O . LEU A 1 83 ? -25.367 11.899 2.398 1.00 55.03 83 LEU A O 1
ATOM 635 N N . THR A 1 84 ? -24.867 14.049 2.054 1.00 54.22 84 THR A N 1
ATOM 636 C CA . THR A 1 84 ? -26.242 14.456 1.788 1.00 54.22 84 THR A CA 1
ATOM 637 C C . THR A 1 84 ? -26.484 14.071 0.330 1.00 54.22 84 THR A C 1
ATOM 639 O O . THR A 1 84 ? -25.828 14.654 -0.536 1.00 54.22 84 THR A O 1
ATOM 642 N N . PRO A 1 85 ? -27.357 13.105 -0.006 1.00 50.66 85 PRO A N 1
ATOM 643 C CA . PRO A 1 85 ? -27.879 13.053 -1.359 1.00 50.66 85 PRO A CA 1
ATOM 644 C C . PRO A 1 85 ? -28.646 14.362 -1.576 1.00 50.66 85 PRO A C 1
ATOM 646 O O . PRO A 1 85 ? -29.689 14.591 -0.964 1.00 50.66 85 PRO A O 1
ATOM 649 N N . GLY A 1 86 ? -28.090 15.259 -2.392 1.00 48.75 86 GLY A N 1
ATOM 650 C CA . GLY A 1 86 ? -28.820 16.428 -2.873 1.00 48.75 86 GLY A CA 1
ATOM 651 C C . GLY A 1 86 ? -30.128 15.976 -3.543 1.00 48.75 86 GLY A C 1
ATOM 652 O O . GLY A 1 86 ? -30.155 14.915 -4.176 1.00 48.75 86 GLY A O 1
ATOM 653 N N . PRO A 1 87 ? -31.233 16.715 -3.367 1.00 51.72 87 PRO A N 1
ATOM 654 C CA . PRO A 1 87 ? -32.576 16.216 -3.638 1.00 51.72 87 PRO A CA 1
ATOM 655 C C . PRO A 1 87 ? -32.794 15.940 -5.132 1.00 51.72 87 PRO A C 1
ATOM 657 O O . PRO A 1 87 ? -32.573 16.811 -5.973 1.00 51.72 87 PRO A O 1
ATOM 660 N N . LYS A 1 88 ? -33.306 14.744 -5.464 1.00 55.16 88 LYS A N 1
ATOM 661 C CA . LYS A 1 88 ? -33.927 14.469 -6.770 1.00 55.16 88 LYS A CA 1
ATOM 662 C C . LYS A 1 88 ? -35.085 15.458 -6.969 1.00 55.16 88 LYS A C 1
ATOM 664 O O . LYS A 1 88 ? -36.153 15.287 -6.385 1.00 55.16 88 LYS A O 1
ATOM 669 N N . LYS A 1 89 ? -34.893 16.484 -7.800 1.00 52.84 89 LYS A N 1
ATOM 670 C CA . LYS A 1 89 ? -35.983 17.333 -8.293 1.00 52.84 89 LYS A CA 1
ATOM 671 C C . LYS A 1 89 ? -36.729 16.566 -9.387 1.00 52.84 89 LYS A C 1
ATOM 673 O O . LYS A 1 89 ? -36.269 16.529 -10.520 1.00 52.84 89 LYS A O 1
ATOM 678 N N . ASN A 1 90 ? -37.872 15.974 -9.041 1.00 54.34 90 ASN A N 1
ATOM 679 C CA . ASN A 1 90 ? -38.878 15.538 -10.009 1.00 54.34 90 ASN A CA 1
ATOM 680 C C . ASN A 1 90 ? -40.253 16.095 -9.597 1.00 54.34 90 ASN A C 1
ATOM 682 O O . ASN A 1 90 ? -40.904 15.580 -8.693 1.00 54.34 90 ASN A O 1
ATOM 686 N N . ARG A 1 91 ? -40.654 17.188 -10.247 1.00 49.31 91 ARG A N 1
ATOM 687 C CA . ARG A 1 91 ? -42.038 17.643 -10.478 1.00 49.31 91 ARG A CA 1
ATOM 688 C C . ARG A 1 91 ? -41.957 18.324 -11.849 1.00 49.31 91 ARG A C 1
ATOM 690 O O . ARG A 1 91 ? -41.148 19.232 -11.995 1.00 49.31 91 ARG A O 1
ATOM 697 N N . GLY A 1 92 ? -42.563 17.807 -12.909 1.00 49.16 92 GLY A N 1
ATOM 698 C CA . GLY A 1 92 ? -44.000 17.599 -13.028 1.00 49.16 92 GLY A CA 1
ATOM 699 C C . GLY A 1 92 ? -44.603 18.904 -13.544 1.00 49.16 92 GLY A C 1
ATOM 700 O O . GLY A 1 92 ? -44.891 19.790 -12.742 1.00 49.16 92 GLY A O 1
ATOM 701 N N . SER A 1 93 ? -44.706 19.044 -14.864 1.00 46.75 93 SER A N 1
ATOM 702 C CA . SER A 1 93 ? -45.563 19.995 -15.585 1.00 46.75 93 SER A CA 1
ATOM 703 C C . SER A 1 93 ? -45.830 19.418 -16.966 1.00 46.75 93 SER A C 1
ATOM 705 O O . SER A 1 93 ? -44.850 18.905 -17.552 1.00 46.75 93 SER A O 1
#